Protein AF-A0A932L6I2-F1 (afdb_monomer)

Structure (mmCIF, N/CA/C/O backbone):
data_AF-A0A932L6I2-F1
#
_entry.id   AF-A0A932L6I2-F1
#
loop_
_atom_site.group_PDB
_atom_site.id
_atom_site.type_symbol
_atom_site.label_atom_id
_atom_site.label_alt_id
_atom_site.label_comp_id
_atom_site.label_asym_id
_atom_site.label_entity_id
_atom_site.label_seq_id
_atom_site.pdbx_PDB_ins_code
_atom_site.Cartn_x
_atom_site.Cartn_y
_atom_site.Cartn_z
_atom_site.occupancy
_atom_site.B_iso_or_equiv
_atom_site.auth_seq_id
_atom_site.auth_comp_id
_atom_site.auth_asym_id
_atom_site.auth_atom_id
_atom_site.pdbx_PDB_model_num
ATOM 1 N N . MET A 1 1 ? 23.728 0.932 0.388 1.00 41.22 1 MET A N 1
ATOM 2 C CA . MET A 1 1 ? 22.735 -0.045 0.902 1.00 41.22 1 MET A CA 1
ATOM 3 C C . MET A 1 1 ? 22.662 -0.057 2.444 1.00 41.22 1 MET A C 1
ATOM 5 O O . MET A 1 1 ? 22.773 -1.111 3.050 1.00 41.22 1 MET A O 1
ATOM 9 N N . ARG A 1 2 ? 22.471 1.098 3.111 1.00 33.28 2 ARG A N 1
ATOM 10 C CA . ARG A 1 2 ? 22.295 1.183 4.585 1.00 33.28 2 ARG A CA 1
ATOM 11 C C . ARG A 1 2 ? 20.842 1.441 5.029 1.00 33.28 2 ARG A C 1
ATOM 13 O O . ARG A 1 2 ? 20.544 1.265 6.200 1.00 33.28 2 ARG A O 1
ATOM 20 N N . ALA A 1 3 ? 19.945 1.817 4.112 1.00 44.22 3 ALA A N 1
ATOM 21 C CA . ALA A 1 3 ? 18.589 2.276 4.435 1.00 44.22 3 ALA A CA 1
ATOM 22 C C . ALA A 1 3 ? 17.624 1.154 4.873 1.00 44.22 3 ALA A C 1
ATOM 24 O O . ALA A 1 3 ? 16.796 1.360 5.756 1.00 44.22 3 ALA A O 1
ATOM 25 N N . THR A 1 4 ? 17.762 -0.051 4.316 1.00 48.41 4 THR A N 1
ATOM 26 C CA . THR A 1 4 ? 16.859 -1.185 4.584 1.00 48.41 4 THR A CA 1
ATOM 27 C C . THR A 1 4 ? 16.960 -1.719 6.014 1.00 48.41 4 THR A C 1
ATOM 29 O O . THR A 1 4 ? 15.957 -2.150 6.575 1.00 48.41 4 THR A O 1
ATOM 32 N N . LYS A 1 5 ? 18.137 -1.632 6.650 1.00 43.91 5 LYS A N 1
ATOM 33 C CA . LYS A 1 5 ? 18.342 -2.124 8.025 1.00 43.91 5 LYS A CA 1
ATOM 34 C C . LYS A 1 5 ? 17.736 -1.194 9.087 1.00 43.91 5 LYS A C 1
ATOM 36 O O . LYS A 1 5 ? 17.326 -1.664 10.141 1.00 43.91 5 LYS A O 1
ATOM 41 N N . THR A 1 6 ? 17.648 0.106 8.803 1.00 52.28 6 THR A N 1
ATOM 42 C CA . THR A 1 6 ? 17.057 1.102 9.713 1.00 52.28 6 THR A CA 1
ATOM 43 C C . THR A 1 6 ? 15.530 1.126 9.622 1.00 52.28 6 THR A C 1
ATOM 45 O O . THR A 1 6 ? 14.873 1.264 10.647 1.00 52.28 6 THR A O 1
ATOM 48 N N . ALA A 1 7 ? 14.955 0.921 8.429 1.00 52.50 7 ALA A N 1
ATOM 49 C CA . ALA A 1 7 ? 13.502 0.842 8.250 1.00 52.50 7 ALA A CA 1
ATOM 50 C C . ALA A 1 7 ? 12.892 -0.352 9.011 1.00 52.50 7 ALA A C 1
ATOM 52 O O . ALA A 1 7 ? 11.893 -0.192 9.710 1.00 52.50 7 ALA A O 1
ATOM 53 N N . ALA A 1 8 ? 13.549 -1.517 8.958 1.00 54.50 8 ALA A N 1
ATOM 54 C CA . ALA A 1 8 ? 13.110 -2.733 9.644 1.00 54.50 8 ALA A CA 1
ATOM 55 C C . ALA A 1 8 ? 13.033 -2.594 11.174 1.00 54.50 8 ALA A C 1
ATOM 57 O O . ALA A 1 8 ? 12.116 -3.119 11.793 1.00 54.50 8 ALA A O 1
ATOM 58 N N . ALA A 1 9 ? 13.956 -1.842 11.783 1.00 55.91 9 ALA A N 1
ATOM 59 C CA . ALA A 1 9 ? 14.021 -1.650 13.234 1.00 55.91 9 ALA A CA 1
ATOM 60 C C . ALA A 1 9 ? 12.921 -0.725 13.796 1.00 55.91 9 ALA A C 1
ATOM 62 O O . ALA A 1 9 ? 12.870 -0.496 15.000 1.00 55.91 9 ALA A O 1
ATOM 63 N N . SER A 1 10 ? 12.067 -0.171 12.932 1.00 75.88 10 SER A N 1
ATOM 64 C CA . SER A 1 10 ? 11.076 0.849 13.292 1.00 75.88 10 SER A CA 1
ATOM 65 C C . SER A 1 10 ? 9.634 0.481 12.946 1.00 75.88 10 SER A C 1
ATOM 67 O O . SER A 1 10 ? 8.742 1.277 13.219 1.00 75.88 10 SER A O 1
ATOM 69 N N . ILE A 1 11 ? 9.396 -0.692 12.348 1.00 86.75 11 ILE A N 1
ATOM 70 C CA . ILE A 1 11 ? 8.042 -1.211 12.122 1.00 86.75 11 ILE A CA 1
ATOM 71 C C . ILE A 1 11 ? 7.623 -1.978 13.373 1.00 86.75 11 ILE A C 1
ATOM 73 O O . ILE A 1 11 ? 8.274 -2.948 13.757 1.00 86.75 11 ILE A O 1
ATOM 77 N N . THR A 1 12 ? 6.551 -1.525 14.013 1.00 87.75 12 THR A N 1
ATOM 78 C CA . THR A 1 12 ? 6.041 -2.100 15.262 1.00 87.75 12 THR A CA 1
ATOM 79 C C . THR A 1 12 ? 5.063 -3.250 15.032 1.00 87.75 12 THR A C 1
ATOM 81 O O . THR A 1 12 ? 5.042 -4.174 15.842 1.00 87.75 12 THR A O 1
ATOM 84 N N . SER A 1 13 ? 4.302 -3.245 13.929 1.00 90.31 13 SER A N 1
ATOM 85 C CA . SER A 1 13 ? 3.426 -4.367 13.554 1.00 90.31 13 SER A CA 1
ATOM 86 C C . SER A 1 13 ? 4.243 -5.589 13.100 1.00 90.31 13 SER A C 1
ATOM 88 O O . SER A 1 13 ? 4.941 -5.520 12.079 1.00 90.31 13 SER A O 1
ATOM 90 N N . PRO A 1 14 ? 4.128 -6.743 13.789 1.00 90.75 14 PRO A N 1
ATOM 91 C CA . PRO A 1 14 ? 4.780 -7.980 13.366 1.00 90.75 14 PRO A CA 1
ATOM 92 C C . PRO A 1 14 ? 4.295 -8.475 12.000 1.00 90.75 14 PRO A C 1
ATOM 94 O O . PRO A 1 14 ? 5.076 -9.054 11.245 1.00 90.75 14 PRO A O 1
ATOM 97 N N . GLU A 1 15 ? 3.020 -8.258 11.672 1.00 90.94 15 GLU A N 1
ATOM 98 C CA . GLU A 1 15 ? 2.426 -8.637 10.392 1.00 90.94 15 GLU A CA 1
ATOM 99 C C . GLU A 1 15 ? 3.077 -7.872 9.238 1.00 90.94 15 GLU A C 1
ATOM 101 O O . GLU A 1 15 ? 3.478 -8.486 8.250 1.00 90.94 15 GLU A O 1
ATOM 106 N N . LEU A 1 16 ? 3.253 -6.554 9.386 1.00 93.81 16 LEU A N 1
ATOM 107 C CA . LEU A 1 16 ? 3.912 -5.724 8.375 1.00 93.81 16 LEU A CA 1
ATOM 108 C C . LEU A 1 16 ? 5.418 -5.991 8.304 1.00 93.81 16 LEU A C 1
ATOM 110 O O . LEU A 1 16 ? 5.982 -6.047 7.212 1.00 93.81 16 LEU A O 1
ATOM 114 N N . ALA A 1 17 ? 6.077 -6.210 9.446 1.00 92.81 17 ALA A N 1
ATOM 115 C CA . ALA A 1 17 ? 7.514 -6.478 9.492 1.00 92.81 17 ALA A CA 1
ATOM 116 C C . ALA A 1 17 ? 7.906 -7.737 8.696 1.00 92.81 17 ALA A C 1
ATOM 118 O O . ALA A 1 17 ? 8.960 -7.765 8.059 1.00 92.81 17 ALA A O 1
ATOM 119 N N . ARG A 1 18 ? 7.047 -8.766 8.663 1.00 91.38 18 ARG A N 1
ATOM 120 C CA . ARG A 1 18 ? 7.282 -9.994 7.876 1.00 91.38 18 ARG A CA 1
ATOM 121 C C . ARG A 1 18 ? 7.378 -9.734 6.371 1.00 91.38 18 ARG A C 1
ATOM 123 O O . ARG A 1 18 ? 8.128 -10.423 5.682 1.00 91.38 18 ARG A O 1
ATOM 130 N N . LEU A 1 19 ? 6.675 -8.722 5.867 1.00 93.94 19 LEU A N 1
ATOM 131 C CA . LEU A 1 19 ? 6.628 -8.390 4.439 1.00 93.94 19 LEU A CA 1
ATOM 132 C C . LEU A 1 19 ? 7.882 -7.647 3.951 1.00 93.94 19 LEU A C 1
ATOM 134 O O . LEU A 1 19 ? 8.055 -7.430 2.754 1.00 93.94 19 LEU A O 1
ATOM 138 N N . LEU A 1 20 ? 8.811 -7.291 4.845 1.00 91.69 20 LEU A N 1
ATOM 139 C CA . LEU A 1 20 ? 10.089 -6.682 4.453 1.00 91.69 20 LEU A CA 1
ATOM 140 C C . LEU A 1 20 ? 10.969 -7.608 3.610 1.00 91.69 20 LEU A C 1
ATOM 142 O O . LEU A 1 20 ? 11.851 -7.136 2.891 1.00 91.69 20 LEU A O 1
ATOM 146 N N . HIS A 1 21 ? 10.754 -8.915 3.729 1.00 87.12 21 HIS A N 1
ATOM 147 C CA . HIS A 1 21 ? 11.597 -9.939 3.117 1.00 87.12 21 HIS A CA 1
ATOM 148 C C . HIS A 1 21 ? 10.807 -10.909 2.237 1.00 87.12 21 HIS A C 1
ATOM 150 O O . HIS A 1 21 ? 11.383 -11.868 1.731 1.00 87.12 21 HIS A O 1
ATOM 156 N N . VAL A 1 22 ? 9.502 -10.673 2.070 1.00 88.00 22 VAL A N 1
ATOM 157 C CA . VAL A 1 22 ? 8.611 -11.540 1.302 1.00 88.00 22 VAL A CA 1
ATOM 158 C C . VAL A 1 22 ? 7.756 -10.683 0.370 1.00 88.00 22 VAL A C 1
ATOM 160 O O . VAL A 1 22 ? 7.034 -9.813 0.858 1.00 88.00 22 VAL A O 1
ATOM 163 N N . PRO A 1 23 ? 7.814 -10.915 -0.948 1.00 87.94 23 PRO A N 1
ATOM 164 C CA . PRO A 1 23 ? 8.731 -11.826 -1.648 1.00 87.94 23 PRO A CA 1
ATOM 165 C C . PRO A 1 23 ? 10.175 -11.258 -1.655 1.00 87.94 23 PRO A C 1
ATOM 167 O O . PRO A 1 23 ? 10.348 -10.088 -1.302 1.00 87.94 23 PRO A O 1
ATOM 170 N N . PRO A 1 24 ? 11.231 -12.045 -1.937 1.00 87.12 24 PRO A N 1
ATOM 171 C CA . PRO A 1 24 ? 12.625 -11.589 -1.809 1.00 87.12 24 PRO A CA 1
ATOM 172 C C . PRO A 1 24 ? 13.078 -10.576 -2.879 1.00 87.12 24 PRO A C 1
ATOM 174 O O . PRO A 1 24 ? 14.107 -9.922 -2.710 1.00 87.12 24 PRO A O 1
ATOM 177 N N . GLU A 1 25 ? 12.326 -10.429 -3.965 1.00 90.00 25 GLU A N 1
ATOM 178 C CA . GLU A 1 25 ? 12.675 -9.647 -5.149 1.00 90.00 25 GLU A CA 1
ATOM 179 C C . GLU A 1 25 ? 12.690 -8.136 -4.888 1.00 90.00 25 GLU A C 1
ATOM 181 O O . GLU A 1 25 ? 12.081 -7.602 -3.960 1.00 90.00 25 GLU A O 1
ATOM 186 N N . ASP A 1 26 ? 13.365 -7.402 -5.765 1.00 88.81 26 ASP A N 1
ATOM 187 C CA . ASP A 1 26 ? 13.269 -5.947 -5.825 1.00 88.81 26 ASP A CA 1
ATOM 188 C C . ASP A 1 26 ? 11.984 -5.526 -6.555 1.00 88.81 26 ASP A C 1
ATOM 190 O O . ASP A 1 26 ? 11.890 -5.647 -7.779 1.00 88.81 26 ASP A O 1
ATOM 194 N N . LEU A 1 27 ? 11.010 -4.992 -5.810 1.00 93.56 27 LEU A N 1
ATOM 195 C CA . LEU A 1 27 ? 9.685 -4.620 -6.339 1.00 93.56 27 LEU A CA 1
ATOM 196 C C . LEU A 1 27 ? 9.618 -3.184 -6.884 1.00 93.56 27 LEU A C 1
ATOM 198 O O . LEU A 1 27 ? 8.707 -2.827 -7.636 1.00 93.56 27 LEU A O 1
ATOM 202 N N . TRP A 1 28 ? 10.580 -2.348 -6.501 1.00 92.31 28 TRP A N 1
ATOM 203 C CA . TRP A 1 28 ? 10.653 -0.937 -6.866 1.00 92.31 28 TRP A CA 1
ATOM 204 C C . TRP A 1 28 ? 10.969 -0.738 -8.359 1.00 92.31 28 TRP A C 1
ATOM 206 O O . TRP A 1 28 ? 11.660 -1.537 -8.995 1.00 92.31 28 TRP A O 1
ATOM 216 N N . LEU A 1 29 ? 10.464 0.356 -8.935 1.00 90.56 29 LEU A N 1
ATOM 217 C CA . LEU A 1 29 ? 10.652 0.680 -10.352 1.00 90.56 29 LEU A CA 1
ATOM 218 C C . LEU A 1 29 ? 12.124 0.962 -10.708 1.00 90.56 29 LEU A C 1
ATOM 220 O O . LEU A 1 29 ? 12.714 1.860 -10.109 1.00 90.56 29 LEU A O 1
ATOM 224 N N . PRO A 1 30 ? 12.703 0.324 -11.748 1.00 87.81 30 PRO A N 1
ATOM 225 C CA . PRO A 1 30 ? 14.076 0.563 -12.195 1.00 87.81 30 PRO A CA 1
ATOM 226 C C . PRO A 1 30 ? 14.435 2.043 -12.382 1.00 87.81 30 PRO A C 1
ATOM 228 O O . PRO A 1 30 ? 15.532 2.457 -12.004 1.00 87.81 30 PRO A O 1
ATOM 231 N N . SER A 1 31 ? 13.499 2.846 -12.903 1.00 85.12 31 SER A N 1
ATOM 232 C CA . SER A 1 31 ? 13.664 4.286 -13.143 1.00 85.12 31 SER A CA 1
ATOM 233 C C . SER A 1 31 ? 13.961 5.086 -11.866 1.00 85.12 31 SER A C 1
ATOM 235 O O . SER A 1 31 ? 14.637 6.116 -11.921 1.00 85.12 31 SER A O 1
ATOM 237 N N . LEU A 1 32 ? 13.543 4.592 -10.694 1.00 85.25 32 LEU A N 1
ATOM 238 C CA . LEU A 1 32 ? 13.790 5.246 -9.407 1.00 85.25 32 LEU A CA 1
ATOM 239 C C . LEU A 1 32 ? 15.272 5.250 -9.014 1.00 85.25 32 LEU A C 1
ATOM 241 O O . LEU A 1 32 ? 15.672 6.103 -8.221 1.00 85.25 32 LEU A O 1
ATOM 245 N N . ARG A 1 33 ? 16.122 4.401 -9.620 1.00 82.69 33 ARG A N 1
ATOM 246 C CA . ARG A 1 33 ? 17.592 4.527 -9.496 1.00 82.69 33 ARG A CA 1
ATOM 247 C C . ARG A 1 33 ? 18.086 5.907 -9.924 1.00 82.69 33 ARG A C 1
ATOM 249 O O . ARG A 1 33 ? 19.021 6.429 -9.326 1.00 82.69 33 ARG A O 1
ATOM 256 N N . ASN A 1 34 ? 17.410 6.503 -10.903 1.00 83.00 34 ASN A N 1
ATOM 257 C CA . ASN A 1 34 ? 17.706 7.827 -11.439 1.00 83.00 34 ASN A CA 1
ATOM 258 C C . ASN A 1 34 ? 16.767 8.906 -10.875 1.00 83.00 34 ASN A C 1
ATOM 260 O O . ASN A 1 34 ? 16.714 10.005 -11.412 1.00 83.00 34 ASN A O 1
ATOM 264 N N . ARG A 1 35 ? 16.016 8.603 -9.804 1.00 80.94 35 ARG A N 1
ATOM 265 C CA . ARG A 1 35 ? 14.995 9.488 -9.210 1.00 80.94 35 ARG A CA 1
ATOM 266 C C . ARG A 1 35 ? 13.917 9.938 -10.204 1.00 80.94 35 ARG A C 1
ATOM 268 O O . ARG A 1 35 ? 13.394 11.041 -10.091 1.00 80.94 35 ARG A O 1
ATOM 275 N N . GLN A 1 36 ? 13.569 9.071 -11.151 1.00 83.31 36 GLN A N 1
ATOM 276 C CA . GLN A 1 36 ? 12.525 9.318 -12.143 1.00 83.31 36 GLN A CA 1
ATOM 277 C C . GLN A 1 36 ? 11.414 8.270 -12.024 1.00 83.31 36 GLN A C 1
ATOM 279 O O . GLN A 1 36 ? 11.672 7.095 -11.756 1.00 83.31 36 GLN A O 1
ATOM 284 N N . LEU A 1 37 ? 10.171 8.686 -12.248 1.00 82.31 37 LEU A N 1
ATOM 285 C CA . LEU A 1 37 ? 9.010 7.803 -12.366 1.00 82.31 37 LEU A CA 1
ATOM 286 C C . LEU A 1 37 ? 8.649 7.691 -13.845 1.00 82.31 37 LEU A C 1
ATOM 288 O O . LEU A 1 37 ? 7.962 8.557 -14.373 1.00 82.31 37 LEU A O 1
ATOM 292 N N . SER A 1 38 ? 9.151 6.662 -14.525 1.00 87.00 38 SER A N 1
ATOM 293 C CA . SER A 1 38 ? 8.994 6.532 -15.974 1.00 87.00 38 SER A CA 1
ATOM 294 C C . SER A 1 38 ? 8.861 5.081 -16.428 1.00 87.00 38 SER A C 1
ATOM 296 O O . SER A 1 38 ? 9.311 4.150 -15.757 1.00 87.00 38 SER A O 1
ATOM 298 N N . GLY A 1 39 ? 8.247 4.904 -17.599 1.00 89.25 39 GLY A N 1
ATOM 299 C CA . GLY A 1 39 ? 8.052 3.602 -18.232 1.00 89.25 39 GLY A CA 1
ATOM 300 C C . GLY A 1 39 ? 6.794 2.877 -17.756 1.00 89.25 39 GLY A C 1
ATOM 301 O O . GLY A 1 39 ? 5.912 3.462 -17.126 1.00 89.25 39 GLY A O 1
ATOM 302 N N . ARG A 1 40 ? 6.697 1.591 -18.100 1.00 93.88 40 ARG A N 1
ATOM 303 C CA . ARG A 1 40 ? 5.567 0.739 -17.715 1.00 93.88 40 ARG A CA 1
ATOM 304 C C . ARG A 1 40 ? 5.659 0.352 -16.239 1.00 93.88 40 ARG A C 1
ATOM 306 O O . ARG A 1 40 ? 6.715 -0.095 -15.787 1.00 93.88 40 ARG A O 1
ATOM 313 N N . ALA A 1 41 ? 4.556 0.487 -15.515 1.00 94.81 41 ALA A N 1
ATOM 314 C CA . ALA A 1 41 ? 4.482 0.218 -14.086 1.00 94.81 41 ALA A CA 1
ATOM 315 C C . ALA A 1 41 ? 3.121 -0.362 -13.701 1.00 94.81 41 ALA A C 1
ATOM 317 O O . ALA A 1 41 ? 2.106 -0.053 -14.322 1.00 94.81 41 ALA A O 1
ATOM 318 N N . TYR A 1 42 ? 3.083 -1.117 -12.607 1.00 96.00 42 TYR A N 1
ATOM 319 C CA . TYR A 1 42 ? 1.838 -1.310 -11.873 1.00 96.00 42 TYR A CA 1
ATOM 320 C C . TYR A 1 42 ? 1.674 -0.191 -10.852 1.00 96.00 42 TYR A C 1
ATOM 322 O O . TYR A 1 42 ? 2.584 0.075 -10.060 1.00 96.00 42 TYR A O 1
ATOM 330 N N . ARG A 1 43 ? 0.505 0.451 -10.866 1.00 95.31 43 ARG A N 1
ATOM 331 C CA . ARG A 1 43 ? 0.057 1.387 -9.838 1.00 95.31 43 ARG A CA 1
ATOM 332 C C . ARG A 1 43 ? -0.929 0.674 -8.925 1.00 95.31 43 ARG A C 1
ATOM 334 O O . ARG A 1 43 ? -1.989 0.259 -9.387 1.00 95.31 43 ARG A O 1
ATOM 341 N N . TYR A 1 44 ? -0.578 0.587 -7.650 1.00 96.50 44 TYR A N 1
ATOM 342 C CA . TYR A 1 44 ? -1.450 0.088 -6.599 1.00 96.50 44 TYR A CA 1
ATOM 343 C C . TYR A 1 44 ? -2.022 1.251 -5.802 1.00 96.50 44 TYR A C 1
ATOM 345 O O . TYR A 1 44 ? -1.269 2.133 -5.383 1.00 96.50 44 TYR A O 1
ATOM 353 N N . THR A 1 45 ? -3.330 1.243 -5.570 1.00 94.31 45 THR A N 1
ATOM 354 C CA . THR A 1 45 ? -4.019 2.219 -4.722 1.00 94.31 45 THR A CA 1
ATOM 355 C C . THR A 1 45 ? -4.701 1.480 -3.582 1.00 94.31 45 THR A C 1
ATOM 357 O O . THR A 1 45 ? -5.602 0.676 -3.799 1.00 94.31 45 THR A O 1
ATOM 360 N N . LEU A 1 46 ? -4.241 1.739 -2.361 1.00 93.62 46 LEU A N 1
ATOM 361 C CA . LEU A 1 46 ? -4.815 1.200 -1.135 1.00 93.62 46 LEU A CA 1
ATOM 362 C C . LEU A 1 46 ? -5.813 2.216 -0.603 1.00 93.62 46 LEU A C 1
ATOM 364 O O . LEU A 1 46 ? -5.451 3.384 -0.453 1.00 93.62 46 LEU A O 1
ATOM 368 N N . VAL A 1 47 ? -7.022 1.770 -0.274 1.00 89.62 47 VAL A N 1
ATOM 369 C CA . VAL A 1 47 ? -8.026 2.587 0.417 1.00 89.62 47 VAL A CA 1
ATOM 370 C C . VAL A 1 47 ? -8.221 2.017 1.814 1.00 89.62 47 VAL A C 1
ATOM 372 O O . VAL A 1 47 ? -8.604 0.858 1.974 1.00 89.62 47 VAL A O 1
ATOM 375 N N . LEU A 1 48 ? -7.904 2.829 2.823 1.00 89.44 48 LEU A N 1
ATOM 376 C CA . LEU A 1 48 ? -7.866 2.424 4.223 1.00 89.44 48 LEU A CA 1
ATOM 377 C C . LEU A 1 48 ? -8.806 3.293 5.069 1.00 89.44 48 LEU A C 1
ATOM 379 O O . LEU A 1 48 ? -8.583 4.508 5.139 1.00 89.44 48 LEU A O 1
ATOM 383 N N . PRO A 1 49 ? -9.798 2.704 5.757 1.00 87.25 49 PRO A N 1
ATOM 384 C CA . PRO A 1 49 ? -10.605 3.426 6.733 1.00 87.25 49 PRO A CA 1
ATOM 385 C C . PRO A 1 49 ? -9.781 3.76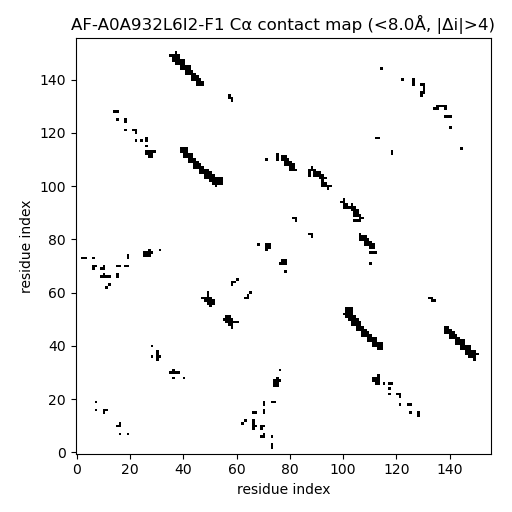1 7.977 1.00 87.25 49 PRO A C 1
ATOM 387 O O . PRO A 1 49 ? -9.293 2.889 8.683 1.00 87.25 49 PRO A O 1
ATOM 390 N N . LEU A 1 50 ? -9.614 5.041 8.277 1.00 87.00 50 LEU A N 1
ATOM 391 C CA . LEU A 1 50 ? -9.061 5.493 9.551 1.00 87.00 50 LEU A CA 1
ATOM 392 C C . LEU A 1 50 ? -10.111 5.396 10.658 1.00 87.00 50 LEU A C 1
ATOM 394 O O . LEU A 1 50 ? -9.778 4.990 11.767 1.00 87.00 50 LEU A O 1
ATOM 398 N N . LEU A 1 51 ? -11.361 5.753 10.343 1.00 84.75 51 LEU A N 1
ATOM 399 C CA . LEU A 1 51 ? -12.508 5.670 11.245 1.00 84.75 51 LEU A CA 1
ATOM 400 C C . LEU A 1 51 ? -13.635 4.855 10.606 1.00 84.75 51 LEU A C 1
ATOM 402 O O . LEU A 1 51 ? -13.859 4.985 9.401 1.00 84.75 51 LEU A O 1
ATOM 406 N N . ASP A 1 52 ? -14.350 4.066 11.408 1.00 82.50 52 ASP A N 1
ATOM 407 C CA . ASP A 1 52 ? -15.585 3.396 10.988 1.00 82.50 52 ASP A CA 1
ATOM 408 C C . ASP A 1 52 ? -16.793 4.359 10.978 1.00 82.50 52 ASP A C 1
ATOM 410 O O . ASP A 1 52 ? -16.696 5.530 11.352 1.00 82.50 52 ASP A O 1
ATOM 414 N N . GLY A 1 53 ? -17.967 3.864 10.569 1.00 76.81 53 GLY A N 1
ATOM 415 C CA . GLY A 1 53 ? -19.201 4.661 10.536 1.00 76.81 53 GLY A CA 1
ATOM 416 C C . GLY A 1 53 ? -19.675 5.172 11.907 1.00 76.81 53 GLY A C 1
ATOM 417 O O . GLY A 1 53 ? -20.485 6.098 11.957 1.00 76.81 53 GLY A O 1
ATOM 418 N N . GLN A 1 54 ? -19.161 4.615 13.009 1.00 80.94 54 GLN A N 1
ATOM 419 C CA . GLN A 1 54 ? -19.418 5.061 14.383 1.00 80.94 54 GLN A CA 1
ATOM 420 C C . GLN A 1 54 ? -18.336 6.025 14.904 1.00 80.94 54 GLN A C 1
ATOM 422 O O . GLN A 1 54 ? -18.471 6.559 16.004 1.00 80.94 54 GLN A O 1
ATOM 427 N N . GLY A 1 55 ? -17.282 6.280 14.124 1.00 79.06 55 GLY A N 1
ATOM 428 C CA . GLY A 1 55 ? -16.153 7.120 14.510 1.00 79.06 55 GLY A CA 1
ATOM 429 C C . GLY A 1 55 ? -15.083 6.401 15.338 1.00 79.06 55 GLY A C 1
ATOM 430 O O . GLY A 1 55 ? -14.209 7.074 15.888 1.00 79.06 55 GLY A O 1
ATOM 431 N N . ASN A 1 56 ? -15.119 5.068 15.445 1.00 85.19 56 ASN A N 1
ATOM 432 C CA . ASN A 1 56 ? -14.060 4.304 16.107 1.00 85.19 56 ASN A CA 1
ATOM 433 C C . ASN A 1 56 ? -12.838 4.175 15.194 1.00 85.19 56 ASN A C 1
ATOM 435 O O . ASN A 1 56 ? -12.975 4.044 13.979 1.00 85.19 56 ASN A O 1
AT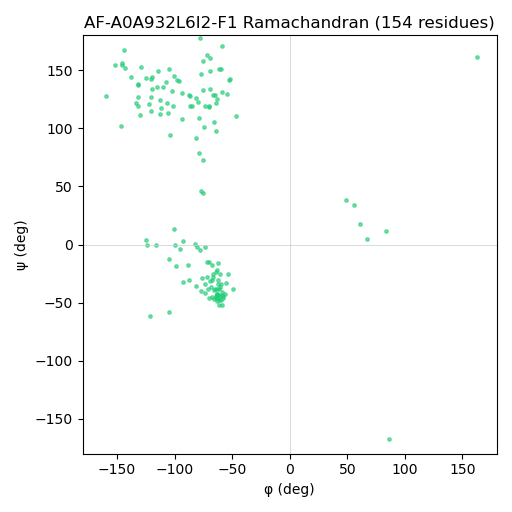OM 439 N N . GLU A 1 57 ? -11.639 4.156 15.779 1.00 87.75 57 GLU A N 1
ATOM 440 C CA . GLU A 1 57 ? -10.396 3.957 15.028 1.00 87.75 57 GLU A CA 1
ATOM 441 C C . GLU A 1 57 ? -10.321 2.540 14.436 1.00 87.75 57 GLU A C 1
ATOM 443 O O . GLU A 1 57 ? -10.464 1.547 15.152 1.00 87.75 57 GLU A O 1
ATOM 448 N N . VAL A 1 58 ? -10.055 2.463 13.129 1.00 90.88 58 VAL A N 1
ATOM 449 C CA . VAL A 1 58 ? -9.827 1.210 12.394 1.00 90.88 58 VAL A CA 1
ATOM 450 C C . VAL A 1 58 ? -8.340 1.034 12.091 1.00 90.88 58 VAL A C 1
ATOM 452 O O . VAL A 1 58 ? -7.735 0.061 12.535 1.00 90.88 58 VAL A O 1
ATOM 455 N N . PHE A 1 59 ? -7.732 1.993 11.387 1.00 90.44 59 PHE A N 1
ATOM 456 C CA . PHE A 1 59 ? -6.282 2.067 11.198 1.00 90.44 59 PHE A CA 1
ATOM 457 C C . PHE A 1 59 ? -5.715 3.288 11.912 1.00 90.44 59 PHE A C 1
ATOM 459 O O . PHE A 1 59 ? -6.105 4.428 11.642 1.00 90.44 59 PHE A O 1
ATOM 466 N N . SER A 1 60 ? -4.737 3.061 12.787 1.00 88.81 60 SER A N 1
ATOM 467 C CA . SER A 1 60 ? -4.155 4.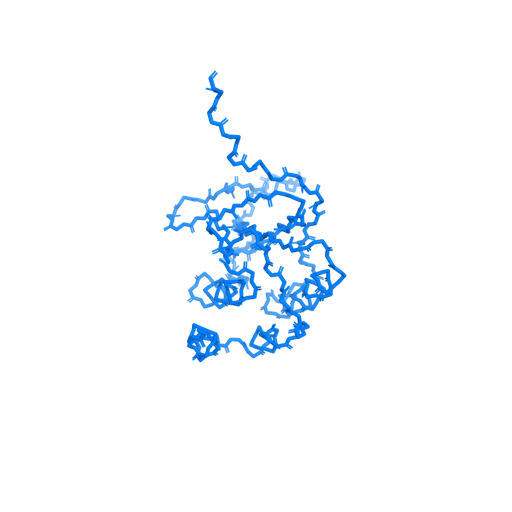137 13.571 1.00 88.81 60 SER A CA 1
ATOM 468 C C . SER A 1 60 ? -3.245 5.028 12.736 1.00 88.81 60 SER A C 1
ATOM 470 O O . SER A 1 60 ? -2.203 4.605 12.226 1.00 88.81 60 SER A O 1
ATOM 472 N N . SER A 1 61 ? -3.604 6.309 12.660 1.00 84.19 61 SER A N 1
ATOM 473 C CA . SER A 1 61 ? -2.812 7.332 11.963 1.00 84.19 61 SER A CA 1
ATOM 474 C C . SER A 1 61 ? -1.426 7.567 12.577 1.00 84.19 61 SER A C 1
ATOM 476 O O . SER A 1 61 ? -0.527 8.044 11.889 1.00 84.19 61 SER A O 1
ATOM 478 N N . THR A 1 62 ? -1.230 7.218 13.853 1.00 84.19 62 THR A N 1
ATOM 479 C CA . THR A 1 62 ? 0.028 7.447 14.583 1.00 84.19 62 THR A CA 1
ATOM 480 C C . THR A 1 62 ? 0.924 6.213 14.656 1.00 84.19 62 THR A C 1
ATOM 482 O O . THR A 1 62 ? 2.126 6.353 14.888 1.00 84.19 62 THR A O 1
ATOM 485 N N . ARG A 1 63 ? 0.373 5.015 14.421 1.00 88.69 63 ARG A N 1
ATOM 486 C CA . ARG A 1 63 ? 1.105 3.742 14.501 1.00 88.69 63 ARG A CA 1
ATOM 487 C C . ARG A 1 63 ? 1.079 2.969 13.186 1.00 88.69 63 ARG A C 1
ATOM 489 O O . ARG A 1 63 ? 2.127 2.772 12.576 1.00 88.69 63 ARG A O 1
ATOM 496 N N . ASP A 1 64 ? -0.108 2.582 12.730 1.00 91.12 64 ASP A N 1
ATOM 497 C CA . ASP A 1 64 ? -0.271 1.630 11.627 1.00 91.12 64 ASP A CA 1
ATOM 498 C C . ASP A 1 64 ? 0.072 2.274 10.274 1.00 91.12 64 ASP A C 1
ATOM 500 O O . ASP A 1 64 ? 0.785 1.685 9.462 1.00 91.12 64 ASP A O 1
ATOM 504 N N . ILE A 1 65 ? -0.358 3.521 10.053 1.00 89.88 65 ILE A N 1
ATOM 505 C CA . ILE A 1 65 ? -0.056 4.262 8.819 1.00 89.88 65 ILE A CA 1
ATOM 506 C C . ILE A 1 65 ? 1.451 4.559 8.677 1.00 89.88 65 ILE A C 1
ATOM 508 O O . ILE A 1 65 ? 2.005 4.304 7.604 1.00 89.88 65 ILE A O 1
ATOM 512 N N . PRO A 1 66 ? 2.166 5.051 9.711 1.00 89.50 66 PRO A N 1
ATOM 513 C CA . PRO A 1 66 ? 3.618 5.186 9.647 1.00 89.50 66 PRO A CA 1
ATOM 514 C C . PRO A 1 66 ? 4.343 3.865 9.382 1.00 89.50 66 PRO A C 1
ATOM 516 O O . PRO A 1 66 ? 5.245 3.840 8.547 1.00 89.50 66 PRO A O 1
ATOM 519 N N . ASP A 1 67 ? 3.948 2.774 10.040 1.00 92.88 67 ASP A N 1
ATOM 520 C CA . ASP A 1 67 ? 4.537 1.448 9.815 1.00 92.88 67 ASP A CA 1
ATOM 521 C C . ASP A 1 67 ? 4.351 0.979 8.368 1.00 92.88 67 ASP A C 1
ATOM 523 O O . ASP A 1 67 ? 5.309 0.536 7.727 1.00 92.88 67 ASP A O 1
ATOM 527 N N . LEU A 1 68 ? 3.146 1.155 7.822 1.00 93.50 68 LEU A N 1
ATOM 528 C CA . LEU A 1 68 ? 2.842 0.848 6.431 1.00 93.50 68 LEU A CA 1
ATOM 529 C C . LEU A 1 68 ? 3.685 1.692 5.469 1.00 93.50 68 LEU A C 1
ATOM 531 O O . LEU A 1 68 ? 4.312 1.148 4.564 1.00 93.50 68 LEU A O 1
ATOM 535 N N . ASN A 1 69 ? 3.776 3.006 5.685 1.00 90.88 69 ASN A N 1
ATOM 536 C CA . ASN A 1 69 ? 4.601 3.879 4.847 1.00 90.88 69 ASN A CA 1
ATOM 537 C C . ASN A 1 69 ? 6.084 3.486 4.897 1.00 90.88 69 ASN A C 1
ATOM 539 O O . ASN A 1 69 ? 6.762 3.507 3.870 1.00 90.88 69 ASN A O 1
ATOM 543 N N . ARG A 1 70 ? 6.603 3.080 6.063 1.00 90.56 70 ARG A N 1
ATOM 544 C CA . ARG A 1 70 ? 7.981 2.576 6.184 1.00 90.56 70 ARG A CA 1
ATOM 545 C C . ARG A 1 70 ? 8.181 1.280 5.403 1.00 90.56 70 ARG A C 1
ATOM 547 O O . ARG A 1 70 ? 9.179 1.174 4.690 1.00 90.56 70 ARG A O 1
ATOM 554 N N . LEU A 1 71 ? 7.243 0.335 5.491 1.00 94.00 71 LEU A N 1
ATOM 555 C CA . LEU A 1 71 ? 7.264 -0.902 4.703 1.00 94.00 71 LEU A CA 1
ATOM 556 C C . LEU A 1 71 ? 7.272 -0.598 3.199 1.00 94.00 71 LEU A C 1
ATOM 558 O O . LEU A 1 71 ? 8.142 -1.080 2.471 1.00 94.00 71 LEU A O 1
ATOM 562 N N . LEU A 1 72 ? 6.333 0.230 2.738 1.00 93.94 72 LEU A N 1
ATOM 563 C CA . LEU A 1 72 ? 6.189 0.574 1.324 1.00 93.94 72 LEU A CA 1
ATOM 564 C C . LEU A 1 72 ? 7.423 1.316 0.803 1.00 93.94 72 LEU A C 1
ATOM 566 O O . LEU A 1 72 ? 7.954 0.970 -0.248 1.00 93.94 72 LEU A O 1
ATOM 570 N N . ASN A 1 73 ? 7.969 2.256 1.574 1.00 90.56 73 ASN A N 1
ATOM 571 C CA . ASN A 1 73 ? 9.215 2.932 1.217 1.00 90.56 73 ASN A CA 1
ATOM 572 C C . ASN A 1 73 ? 10.402 1.961 1.148 1.00 90.56 73 ASN A C 1
ATOM 574 O O . ASN A 1 73 ? 11.244 2.091 0.261 1.00 90.56 73 ASN A O 1
ATOM 578 N N . ALA A 1 74 ? 10.475 0.972 2.043 1.00 90.69 74 ALA A N 1
ATOM 579 C CA . ALA A 1 74 ? 11.548 -0.018 2.029 1.00 90.69 74 ALA A CA 1
ATOM 580 C C . ALA A 1 74 ? 11.481 -0.954 0.810 1.00 90.69 74 ALA A C 1
ATOM 582 O O . ALA A 1 74 ? 12.528 -1.329 0.282 1.00 90.69 74 ALA A O 1
ATOM 583 N N . ARG A 1 75 ? 10.277 -1.329 0.358 1.00 93.50 75 ARG A N 1
ATOM 584 C CA . ARG A 1 75 ? 10.084 -2.295 -0.741 1.00 93.50 75 ARG A CA 1
ATOM 585 C C . ARG A 1 75 ? 9.965 -1.649 -2.122 1.00 93.50 75 ARG A C 1
ATOM 587 O O . ARG A 1 75 ? 10.438 -2.229 -3.097 1.00 93.50 75 ARG A O 1
ATOM 594 N N . PHE A 1 76 ? 9.403 -0.444 -2.196 1.00 92.25 76 PHE A N 1
ATOM 595 C CA . PHE A 1 76 ? 9.068 0.243 -3.451 1.00 92.25 76 PHE A CA 1
ATOM 596 C C . PHE A 1 76 ? 9.841 1.550 -3.675 1.00 92.25 76 PHE A C 1
ATOM 598 O O . PHE A 1 76 ? 9.677 2.180 -4.715 1.00 92.25 76 PHE A O 1
ATOM 605 N N . LEU A 1 77 ? 10.716 1.941 -2.738 1.00 87.75 77 LEU A N 1
ATOM 606 C CA . LEU A 1 77 ? 11.471 3.206 -2.754 1.00 87.75 77 LEU A CA 1
ATOM 607 C C . LEU A 1 77 ? 10.598 4.469 -2.736 1.00 87.75 77 LEU A C 1
ATOM 609 O O . LEU A 1 77 ? 11.079 5.561 -3.038 1.00 87.75 77 LEU A O 1
ATOM 613 N N . GLY A 1 78 ? 9.333 4.338 -2.352 1.00 81.25 78 GLY A N 1
ATOM 614 C CA . GLY A 1 78 ? 8.428 5.464 -2.217 1.00 81.25 78 GLY A CA 1
ATOM 615 C C . GLY A 1 78 ? 6.967 5.041 -2.188 1.00 81.25 78 GLY A C 1
ATOM 616 O O . GLY A 1 78 ? 6.593 3.957 -2.634 1.00 81.25 78 GLY A O 1
ATOM 617 N N . SER A 1 79 ? 6.138 5.944 -1.688 1.00 80.88 79 SER A N 1
ATOM 618 C CA . SER A 1 79 ? 4.684 5.918 -1.803 1.00 80.88 79 SER A CA 1
ATOM 619 C C . SER A 1 79 ? 4.181 7.359 -1.754 1.00 80.88 79 SER A C 1
ATOM 621 O O . SER A 1 79 ? 4.858 8.240 -1.220 1.00 80.88 79 SER A O 1
ATOM 623 N N . THR A 1 80 ? 3.014 7.624 -2.332 1.00 77.12 80 THR A N 1
ATOM 624 C CA . THR A 1 80 ? 2.327 8.908 -2.167 1.00 77.12 80 THR A CA 1
ATOM 625 C C . THR A 1 80 ? 1.136 8.699 -1.253 1.00 77.12 80 THR A C 1
ATOM 627 O O . THR A 1 80 ? 0.256 7.894 -1.563 1.00 77.12 80 THR A O 1
ATOM 630 N N . ASN A 1 81 ? 1.099 9.432 -0.145 1.00 62.84 81 ASN A N 1
ATOM 631 C CA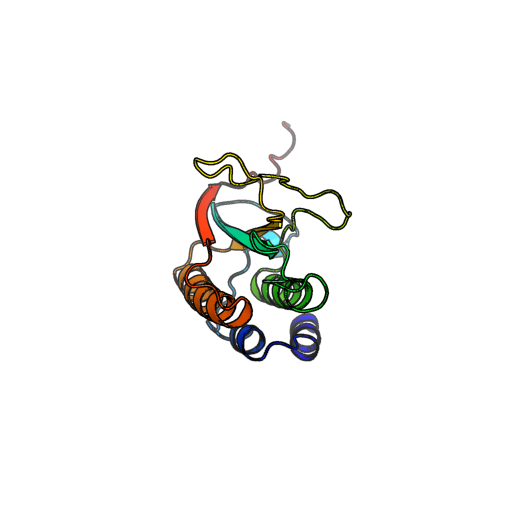 . ASN A 1 81 ? -0.055 9.481 0.737 1.00 62.84 81 ASN A CA 1
ATOM 632 C C . ASN A 1 81 ? -0.843 10.759 0.456 1.00 62.84 81 ASN A C 1
ATOM 634 O O . ASN A 1 81 ? -0.275 11.803 0.141 1.00 62.84 81 ASN A O 1
ATOM 638 N N . THR A 1 82 ? -2.157 10.676 0.569 1.00 54.97 82 THR A N 1
ATOM 639 C CA . THR A 1 82 ? -3.042 11.789 0.258 1.00 54.97 82 THR A CA 1
ATOM 640 C C . THR A 1 82 ? -3.163 12.833 1.378 1.00 54.97 82 THR A C 1
ATOM 642 O O . THR A 1 82 ? -3.786 13.865 1.144 1.00 54.97 82 THR A O 1
ATOM 645 N N . SER A 1 83 ? -2.520 12.682 2.549 1.00 47.69 83 SER A N 1
ATOM 646 C CA . SER A 1 83 ? -2.365 13.830 3.465 1.00 47.69 83 SER A CA 1
ATOM 647 C C . SER A 1 83 ? -1.240 13.727 4.512 1.00 47.69 83 SER A C 1
ATOM 649 O O . SER A 1 83 ? -1.270 12.821 5.341 1.00 47.69 83 SER A O 1
ATOM 651 N N . ASP A 1 84 ? -0.374 14.750 4.566 1.00 42.84 84 ASP A N 1
ATOM 652 C CA . ASP A 1 84 ? 0.429 15.165 5.745 1.00 42.84 84 ASP A CA 1
ATOM 653 C C . ASP A 1 84 ? -0.200 16.376 6.483 1.00 42.84 84 ASP A C 1
ATOM 655 O O . ASP A 1 84 ? 0.317 16.872 7.481 1.00 42.84 84 ASP A O 1
ATOM 659 N N . THR A 1 85 ? -1.335 16.884 5.995 1.00 44.44 85 THR A N 1
ATOM 660 C CA . THR A 1 85 ? -2.115 17.982 6.597 1.00 44.44 85 THR A CA 1
ATOM 661 C C . THR A 1 85 ? -3.480 17.460 7.058 1.00 44.44 85 THR A C 1
ATOM 663 O O . THR A 1 85 ? -4.029 16.566 6.420 1.00 44.44 85 THR A O 1
ATOM 666 N N . PRO A 1 86 ? -4.102 18.014 8.118 1.00 38.25 86 PRO A N 1
ATOM 667 C CA . PRO A 1 86 ? -5.419 17.598 8.609 1.00 38.25 86 PRO A CA 1
ATOM 668 C C . PRO A 1 86 ? -6.555 18.116 7.707 1.00 38.25 86 PRO A C 1
ATOM 670 O O . PRO A 1 86 ? -7.558 18.641 8.179 1.00 38.25 86 PRO A O 1
ATOM 673 N N . LYS A 1 87 ? -6.393 18.002 6.388 1.00 38.78 87 LYS A N 1
ATOM 674 C CA . LYS A 1 87 ? -7.465 18.176 5.416 1.00 38.78 87 LYS A CA 1
ATOM 675 C C . LYS A 1 87 ? -7.703 16.806 4.787 1.00 38.78 87 LYS A C 1
ATOM 677 O O . LYS A 1 87 ? -6.793 16.275 4.156 1.00 38.78 87 LYS A O 1
ATOM 682 N N . PRO A 1 88 ? -8.862 16.183 5.041 1.00 41.97 88 PRO A N 1
ATOM 683 C CA . PRO A 1 88 ? -9.134 14.826 4.599 1.00 41.97 88 PRO A CA 1
ATOM 684 C C . PRO A 1 88 ? -9.127 14.807 3.069 1.00 41.97 88 PRO A C 1
ATOM 686 O O . PRO A 1 88 ? -9.845 15.599 2.458 1.00 41.97 88 PRO A O 1
ATOM 689 N N . PRO A 1 89 ? -8.322 13.944 2.438 1.00 44.25 89 PRO A N 1
ATOM 690 C CA . PRO A 1 89 ? -8.213 13.960 0.989 1.00 44.25 89 PRO A CA 1
ATOM 691 C C . PRO A 1 89 ? -9.469 13.457 0.282 1.00 44.25 89 PRO A C 1
ATOM 693 O O . PRO A 1 89 ? -9.642 13.756 -0.890 1.00 44.25 89 PRO A O 1
ATOM 696 N N . LEU A 1 90 ? -10.378 12.796 0.999 1.00 45.16 90 LEU A N 1
ATOM 697 C CA . LEU A 1 90 ? -11.764 12.563 0.611 1.00 45.16 90 LEU A CA 1
ATOM 698 C C . LEU A 1 90 ? -12.608 12.573 1.900 1.00 45.16 90 LEU A C 1
ATOM 700 O O . LEU A 1 90 ? -12.619 11.589 2.635 1.00 45.16 90 LEU A O 1
ATOM 704 N N . LEU A 1 91 ? -13.320 13.667 2.199 1.00 44.97 91 LEU A N 1
ATOM 705 C CA . LEU A 1 91 ? -14.563 13.568 2.984 1.00 44.97 91 LEU A CA 1
ATOM 706 C C . LEU A 1 91 ? -15.631 13.019 2.038 1.00 44.97 91 LEU A C 1
ATOM 708 O O . LEU A 1 91 ? -16.462 13.755 1.516 1.00 44.97 91 LEU A O 1
ATOM 712 N N . GLY A 1 92 ? -15.522 11.732 1.729 1.00 47.72 92 GLY A N 1
ATOM 713 C CA . GLY A 1 92 ? -16.608 10.982 1.127 1.00 47.72 92 GLY A CA 1
ATOM 714 C C . GLY A 1 92 ? -17.363 10.325 2.264 1.00 47.72 92 GLY A C 1
ATOM 715 O O . GLY A 1 92 ? -16.830 9.416 2.889 1.00 47.72 92 GLY A O 1
ATOM 716 N N . TYR A 1 93 ? -18.563 10.806 2.558 1.00 50.91 93 TYR A N 1
ATOM 717 C CA . TYR A 1 93 ? -19.474 10.084 3.431 1.00 50.91 93 TYR A CA 1
ATOM 718 C C . TYR A 1 93 ? -20.162 9.022 2.585 1.00 50.91 93 TYR A C 1
ATOM 720 O O . TYR A 1 93 ? -20.749 9.358 1.552 1.00 50.91 93 TYR A O 1
ATOM 728 N N . TRP A 1 94 ? -20.108 7.758 3.004 1.00 53.03 94 TRP A N 1
ATOM 729 C CA . TRP A 1 94 ? -21.045 6.784 2.468 1.00 53.03 94 TRP A CA 1
ATOM 730 C C . TRP A 1 94 ? -22.450 7.186 2.922 1.00 53.03 94 TRP A C 1
ATOM 732 O O . TRP A 1 94 ? -22.811 7.063 4.094 1.00 53.03 94 TRP A O 1
ATOM 742 N N . LEU A 1 95 ? -23.238 7.726 1.996 1.00 57.09 95 LEU A N 1
ATOM 743 C CA . LEU A 1 95 ? -24.652 7.981 2.218 1.00 57.09 95 LEU A CA 1
ATOM 744 C C . LEU A 1 95 ? -25.378 6.656 1.982 1.00 57.09 95 LEU A C 1
ATOM 746 O O . LEU A 1 95 ? -25.717 6.319 0.850 1.00 57.09 95 LEU A O 1
ATOM 750 N N . GLY A 1 96 ? -25.568 5.881 3.052 1.00 60.81 96 GLY A N 1
ATOM 751 C CA . GLY A 1 96 ? -26.520 4.770 3.028 1.00 60.81 96 GLY A CA 1
ATOM 752 C C . GLY A 1 96 ? -27.939 5.267 2.713 1.00 60.81 96 GLY A C 1
ATOM 753 O O . GLY A 1 96 ? -28.194 6.473 2.719 1.00 60.81 96 GLY A O 1
ATOM 754 N N . GLU A 1 97 ? -28.876 4.347 2.472 1.00 56.00 97 GLU A N 1
ATOM 755 C CA . GLU A 1 97 ? -30.261 4.674 2.077 1.00 56.00 97 GLU A CA 1
ATOM 756 C C . GLU A 1 97 ? -30.973 5.650 3.038 1.00 56.00 97 GLU A C 1
ATOM 758 O O . GLU A 1 97 ? -31.842 6.406 2.609 1.00 56.00 97 GLU A O 1
ATOM 763 N N . GLU A 1 98 ? -30.568 5.701 4.313 1.00 57.38 98 GLU A N 1
ATOM 764 C CA . GLU A 1 98 ? -31.161 6.573 5.339 1.00 57.38 98 GLU A CA 1
ATOM 765 C C . GLU A 1 98 ? -30.463 7.938 5.513 1.00 57.38 98 GLU A C 1
ATOM 767 O O . GLU A 1 98 ? -30.840 8.728 6.377 1.00 57.38 98 GLU A O 1
ATOM 772 N N . GLY A 1 99 ? -29.445 8.257 4.705 1.00 51.91 99 GLY A N 1
ATOM 773 C CA . GLY A 1 99 ? -28.831 9.591 4.674 1.00 51.91 99 GLY A CA 1
ATOM 774 C C . GLY A 1 99 ? -28.070 10.015 5.940 1.00 51.91 99 GLY A C 1
ATOM 775 O O . GLY A 1 99 ? -27.582 11.144 6.004 1.00 51.91 99 GLY A O 1
ATOM 776 N N . SER A 1 100 ? -27.918 9.143 6.942 1.00 51.38 100 SER A N 1
ATOM 777 C CA . SER A 1 100 ? -27.050 9.408 8.089 1.00 51.38 100 SER A CA 1
ATOM 778 C C . SER A 1 100 ? -25.590 9.251 7.665 1.00 51.38 100 SER A C 1
ATOM 780 O O . SER A 1 100 ? -25.082 8.136 7.539 1.00 51.38 100 SER A O 1
ATOM 782 N N . ALA A 1 101 ? -24.916 10.374 7.429 1.00 54.94 101 ALA A N 1
ATOM 783 C CA . ALA A 1 101 ? -23.479 10.413 7.204 1.00 54.94 101 ALA A CA 1
ATOM 784 C C . ALA A 1 101 ? -22.751 9.946 8.479 1.00 54.94 101 ALA A C 1
ATOM 786 O O . ALA A 1 101 ? -22.586 10.715 9.426 1.00 54.94 101 ALA A O 1
ATOM 787 N N . GLY A 1 102 ? -22.352 8.673 8.524 1.00 57.47 102 GLY A N 1
ATOM 788 C CA . GLY A 1 102 ? -21.426 8.180 9.544 1.00 57.47 102 GLY A CA 1
ATOM 789 C C . GLY A 1 102 ? -20.103 8.941 9.458 1.00 57.47 102 GLY A C 1
ATOM 790 O O . GLY A 1 102 ? -19.728 9.400 8.382 1.00 57.47 102 GLY A O 1
ATOM 791 N N . MET A 1 103 ? -19.383 9.094 10.571 1.00 63.91 103 MET A N 1
ATOM 792 C CA . MET A 1 103 ? -18.105 9.828 10.620 1.00 63.91 103 MET A CA 1
ATOM 793 C C . MET A 1 103 ? -16.945 8.994 10.044 1.00 63.91 103 MET A C 1
ATOM 795 O O . MET A 1 103 ? -15.871 8.893 10.633 1.00 63.91 103 MET A O 1
ATOM 799 N N . GLU A 1 104 ? -17.179 8.368 8.893 1.00 64.38 104 GLU A N 1
ATOM 800 C CA . GLU A 1 104 ? -16.201 7.561 8.184 1.00 64.38 104 GLU A CA 1
ATOM 801 C C . GLU A 1 104 ? -15.110 8.471 7.614 1.00 64.38 104 GLU A C 1
ATOM 803 O O . GLU A 1 104 ? -15.375 9.522 7.018 1.00 64.38 104 GLU A O 1
ATOM 808 N N . ARG A 1 105 ? -13.852 8.071 7.800 1.00 76.69 105 ARG A N 1
ATOM 809 C CA . ARG A 1 105 ? -12.706 8.792 7.247 1.00 76.69 105 ARG A CA 1
ATOM 810 C C . ARG A 1 105 ? -11.784 7.813 6.561 1.00 76.69 105 ARG A C 1
ATOM 812 O O . ARG A 1 105 ? -11.195 6.975 7.228 1.00 76.69 105 ARG A O 1
ATOM 819 N N . ASN A 1 106 ? -11.580 7.998 5.264 1.00 80.81 106 ASN A N 1
ATOM 820 C CA . ASN A 1 106 ? -10.697 7.162 4.463 1.00 80.81 106 ASN A CA 1
ATOM 821 C C . ASN A 1 106 ? -9.379 7.876 4.131 1.00 80.81 106 ASN A C 1
ATOM 823 O O . ASN A 1 106 ? -9.307 9.103 4.017 1.00 80.81 106 ASN A O 1
ATOM 827 N N . MET A 1 107 ? -8.325 7.084 3.966 1.00 83.50 107 MET A N 1
ATOM 828 C CA . MET A 1 107 ? -7.025 7.486 3.442 1.00 83.50 107 MET A CA 1
ATOM 829 C C . MET A 1 107 ? -6.725 6.668 2.190 1.00 83.50 107 MET A C 1
ATOM 831 O O . MET A 1 107 ? -7.018 5.475 2.150 1.00 83.50 107 MET A O 1
ATOM 835 N N . SER A 1 108 ? -6.099 7.297 1.192 1.00 86.94 108 SER A N 1
ATOM 836 C CA . SER A 1 108 ? -5.548 6.566 0.052 1.00 86.94 108 SER A CA 1
ATOM 837 C C . SER A 1 108 ? -4.030 6.678 -0.017 1.00 86.94 108 SER A C 1
ATOM 839 O O . SER A 1 108 ? -3.465 7.767 0.147 1.00 86.94 108 SER A O 1
ATOM 841 N N . ILE A 1 109 ? -3.385 5.539 -0.265 1.00 90.12 109 ILE A N 1
ATOM 842 C CA . ILE A 1 109 ? -1.940 5.423 -0.465 1.00 90.12 109 ILE A CA 1
ATOM 843 C C . ILE A 1 109 ? -1.713 4.836 -1.852 1.00 90.12 109 ILE A C 1
ATOM 845 O O . ILE A 1 109 ? -2.270 3.794 -2.187 1.00 90.12 109 ILE A O 1
ATOM 849 N N . THR A 1 110 ? -0.896 5.505 -2.661 1.00 92.00 110 THR A N 1
ATOM 850 C CA . THR A 1 110 ? -0.527 5.025 -3.996 1.00 92.00 110 THR A CA 1
ATOM 851 C C . THR A 1 110 ? 0.933 4.594 -4.031 1.00 92.00 110 THR A C 1
ATOM 853 O O . THR A 1 110 ? 1.815 5.285 -3.516 1.00 92.00 110 THR A O 1
ATOM 856 N N . VAL A 1 111 ? 1.183 3.443 -4.652 1.00 93.88 111 VAL A N 1
ATOM 857 C CA . VAL A 1 111 ? 2.499 2.813 -4.773 1.00 93.88 111 VAL A CA 1
ATOM 858 C C . VAL A 1 111 ? 2.721 2.402 -6.220 1.00 93.88 111 VAL A C 1
ATOM 860 O O . VAL A 1 111 ? 1.827 1.849 -6.860 1.00 93.88 111 VAL A O 1
ATOM 863 N N . TYR A 1 112 ? 3.921 2.652 -6.734 1.00 94.38 112 TYR A N 1
ATOM 864 C CA . TYR A 1 112 ? 4.325 2.200 -8.059 1.00 94.38 112 TYR A CA 1
ATOM 865 C C . TYR A 1 112 ? 5.331 1.064 -7.946 1.00 94.38 112 TYR A C 1
ATOM 867 O O . TYR A 1 112 ? 6.239 1.099 -7.116 1.00 94.38 112 TYR A O 1
ATOM 875 N N . SER A 1 113 ? 5.186 0.066 -8.806 1.00 95.00 113 SER A N 1
ATOM 876 C CA . SER A 1 113 ? 6.034 -1.120 -8.801 1.00 95.00 113 SER A CA 1
ATOM 877 C C . SER A 1 113 ? 6.309 -1.622 -10.208 1.00 95.00 113 SER A C 1
ATOM 879 O O . SER A 1 113 ? 5.672 -1.208 -11.183 1.00 95.00 113 SER A O 1
ATOM 881 N N . ARG A 1 114 ? 7.272 -2.535 -10.303 1.00 93.88 1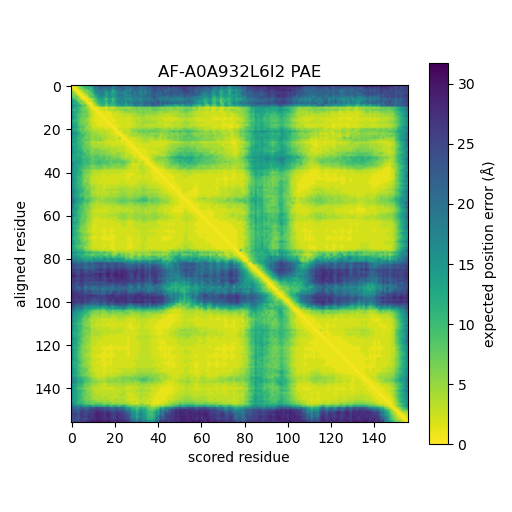14 ARG A N 1
ATOM 882 C CA . ARG A 1 114 ? 7.537 -3.280 -11.532 1.00 93.88 114 ARG A CA 1
ATOM 883 C C . ARG A 1 114 ? 6.326 -4.113 -11.940 1.00 93.88 114 ARG A C 1
ATOM 885 O O . ARG A 1 114 ? 5.569 -4.590 -11.106 1.00 93.88 114 ARG A O 1
ATOM 892 N N . VAL A 1 115 ? 6.214 -4.330 -13.245 1.00 94.25 115 VAL A N 1
ATOM 893 C CA . VAL A 1 115 ? 5.261 -5.269 -13.846 1.00 94.25 115 VAL A CA 1
ATOM 894 C C . VAL A 1 115 ? 5.820 -6.685 -13.687 1.00 94.25 115 VAL A C 1
ATOM 896 O O . VAL A 1 115 ? 6.466 -7.196 -14.600 1.00 94.25 115 VAL A O 1
ATOM 899 N N . ILE A 1 116 ? 5.671 -7.251 -12.491 1.00 94.81 116 ILE A N 1
ATOM 900 C CA . ILE A 1 116 ? 6.110 -8.605 -12.127 1.00 94.81 116 ILE A CA 1
ATOM 901 C C . ILE A 1 116 ? 5.088 -9.244 -11.181 1.00 94.81 116 ILE A C 1
ATOM 903 O O . ILE A 1 116 ? 4.436 -8.527 -10.418 1.00 94.81 116 ILE A O 1
ATOM 907 N N . ASP A 1 117 ? 4.986 -10.569 -11.203 1.00 96.06 117 ASP A N 1
ATOM 908 C CA . ASP A 1 117 ? 4.000 -11.324 -10.418 1.00 96.06 117 ASP A CA 1
ATOM 909 C C . ASP A 1 117 ? 4.272 -11.222 -8.907 1.00 96.06 117 ASP A C 1
ATOM 911 O O . ASP A 1 117 ? 3.360 -11.241 -8.083 1.00 96.06 117 ASP A O 1
ATOM 915 N N . GLU A 1 118 ? 5.530 -11.021 -8.512 1.00 96.56 118 GLU A N 1
ATOM 916 C CA . GLU A 1 118 ? 5.917 -10.842 -7.114 1.00 96.56 118 GLU A CA 1
ATOM 917 C C . GLU A 1 118 ? 5.364 -9.540 -6.518 1.00 96.56 118 GLU A C 1
ATOM 919 O O . GLU A 1 118 ? 5.143 -9.450 -5.308 1.00 96.56 118 GLU A O 1
ATOM 924 N N . ALA A 1 119 ? 5.091 -8.526 -7.346 1.00 95.19 119 ALA A N 1
ATOM 925 C CA . ALA A 1 119 ? 4.407 -7.329 -6.876 1.00 95.19 119 ALA A CA 1
ATOM 926 C C . ALA A 1 119 ? 2.960 -7.660 -6.482 1.00 95.19 119 ALA A C 1
ATOM 928 O O . ALA A 1 119 ? 2.532 -7.273 -5.396 1.00 95.19 119 ALA A O 1
ATOM 929 N N . ASP A 1 120 ? 2.243 -8.420 -7.312 1.00 96.19 120 ASP A N 1
ATOM 930 C CA . ASP A 1 120 ? 0.881 -8.875 -7.011 1.00 96.19 120 ASP A CA 1
ATOM 931 C C . ASP A 1 120 ? 0.866 -9.725 -5.732 1.00 96.19 120 ASP A C 1
ATOM 933 O O . ASP A 1 120 ? 0.117 -9.435 -4.797 1.00 96.19 120 ASP A O 1
ATOM 937 N N . LEU A 1 121 ? 1.787 -10.689 -5.627 1.00 96.25 121 LEU A N 1
ATOM 938 C CA . LEU A 1 121 ? 1.924 -11.552 -4.454 1.00 96.25 121 LEU A CA 1
ATOM 939 C C . LEU A 1 121 ? 2.203 -10.760 -3.164 1.00 96.25 121 LEU A C 1
ATOM 941 O O . LEU A 1 121 ? 1.637 -11.051 -2.108 1.00 96.25 121 LEU A O 1
ATOM 945 N N . PHE A 1 122 ? 3.051 -9.727 -3.231 1.00 97.25 122 PHE A N 1
ATOM 946 C CA . PHE A 1 122 ? 3.271 -8.829 -2.098 1.00 97.25 122 PHE A CA 1
ATOM 947 C C . PHE A 1 122 ? 1.965 -8.164 -1.648 1.00 97.25 122 PHE A C 1
ATOM 949 O O . PHE A 1 122 ? 1.683 -8.115 -0.449 1.00 97.25 122 PHE A O 1
ATOM 956 N N . PHE A 1 123 ? 1.164 -7.652 -2.588 1.00 97.00 123 PHE A N 1
ATOM 957 C CA . PHE A 1 123 ? -0.086 -6.965 -2.265 1.00 97.00 123 PHE A CA 1
ATOM 958 C C . PHE A 1 123 ? -1.187 -7.914 -1.780 1.00 97.00 123 PHE A C 1
ATOM 960 O O . PHE A 1 123 ? -1.993 -7.506 -0.943 1.00 97.00 123 PHE A O 1
ATOM 967 N N . GLU A 1 124 ? -1.187 -9.182 -2.192 1.00 95.88 124 GLU A N 1
ATOM 968 C CA . GLU A 1 124 ? -2.043 -10.218 -1.601 1.00 95.88 124 GLU A CA 1
ATOM 969 C C . GLU A 1 124 ? -1.709 -10.453 -0.122 1.00 95.88 124 GLU A C 1
ATOM 971 O O . GLU A 1 124 ? -2.597 -10.419 0.740 1.00 95.88 124 GLU A O 1
ATOM 976 N N . TYR A 1 125 ? -0.423 -10.613 0.203 1.00 96.44 125 TYR A N 1
ATOM 977 C CA . TYR A 1 125 ? 0.012 -10.757 1.593 1.00 96.44 125 TYR A CA 1
ATOM 978 C C . TYR A 1 125 ? -0.235 -9.492 2.413 1.00 96.44 125 TYR A C 1
ATOM 980 O O . TYR A 1 125 ? -0.668 -9.573 3.567 1.00 96.44 125 TYR A O 1
ATOM 988 N N . LEU A 1 126 ? -0.021 -8.319 1.816 1.00 97.19 126 LEU A N 1
ATOM 989 C CA . LEU A 1 126 ? -0.326 -7.048 2.455 1.00 97.19 126 LEU A CA 1
ATOM 990 C C . LEU A 1 126 ? -1.825 -6.919 2.745 1.00 97.19 126 LEU A C 1
ATOM 992 O O . LEU A 1 126 ? -2.191 -6.536 3.854 1.00 97.19 126 LEU A O 1
ATOM 996 N N . LYS A 1 127 ? -2.699 -7.294 1.804 1.00 96.50 127 LYS A N 1
ATOM 997 C CA . LYS A 1 127 ? -4.155 -7.300 2.008 1.00 96.50 127 LYS A CA 1
ATOM 998 C C . LYS A 1 127 ? -4.543 -8.183 3.194 1.00 96.50 127 LYS A C 1
ATOM 1000 O O . LYS A 1 127 ? -5.341 -7.760 4.029 1.00 96.50 127 LYS A O 1
ATOM 1005 N N . ALA A 1 128 ? -3.956 -9.374 3.312 1.00 95.50 128 ALA A N 1
ATOM 1006 C CA . ALA A 1 128 ? -4.194 -10.265 4.447 1.00 95.50 128 ALA A CA 1
ATOM 1007 C C . ALA A 1 128 ? -3.724 -9.658 5.784 1.00 95.50 128 ALA A C 1
ATOM 1009 O O . ALA A 1 128 ? -4.458 -9.709 6.772 1.00 95.50 128 ALA A O 1
ATOM 1010 N N . ALA A 1 129 ? -2.541 -9.035 5.816 1.00 95.94 129 ALA A N 1
ATOM 1011 C CA . ALA A 1 129 ? 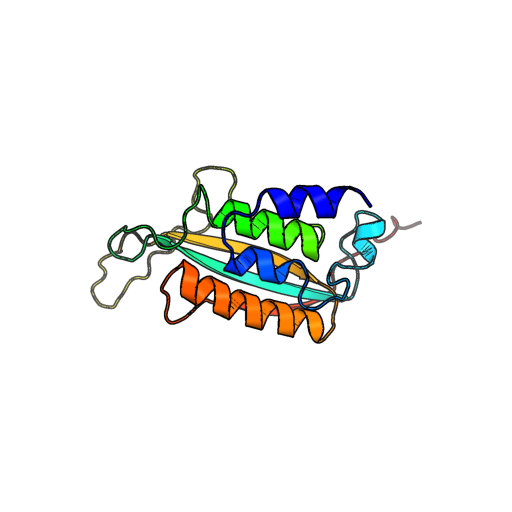-2.032 -8.351 7.005 1.00 95.94 129 ALA A CA 1
ATOM 1012 C C . ALA A 1 129 ? -2.940 -7.184 7.427 1.00 95.94 129 ALA A C 1
ATOM 1014 O O . ALA A 1 129 ? -3.315 -7.077 8.593 1.00 95.94 129 ALA A O 1
ATOM 1015 N N . LEU A 1 130 ? -3.353 -6.346 6.473 1.00 95.69 130 LEU A N 1
ATOM 1016 C CA . LEU A 1 130 ? -4.209 -5.187 6.729 1.00 95.69 130 LEU A CA 1
ATOM 1017 C C . LEU A 1 130 ? -5.597 -5.591 7.232 1.00 95.69 130 LEU A C 1
ATOM 1019 O O . LEU A 1 130 ? -6.107 -4.959 8.155 1.00 95.69 130 LEU A O 1
ATOM 1023 N N . LYS A 1 131 ? -6.182 -6.672 6.701 1.00 95.19 131 LYS A N 1
ATOM 1024 C CA . LYS A 1 131 ? -7.441 -7.230 7.221 1.00 95.19 131 LYS A CA 1
ATOM 1025 C C . LYS A 1 131 ? -7.342 -7.579 8.705 1.00 95.19 131 LYS A C 1
ATOM 1027 O O . LYS A 1 131 ? -8.256 -7.269 9.463 1.00 95.19 131 LYS A O 1
ATOM 1032 N N . ASN A 1 132 ? -6.227 -8.173 9.128 1.00 94.38 132 ASN A N 1
ATOM 1033 C CA . ASN A 1 132 ? -6.008 -8.521 10.531 1.00 94.38 132 ASN A CA 1
ATOM 1034 C C . ASN A 1 132 ? -5.794 -7.277 11.404 1.00 94.38 132 ASN A C 1
ATOM 1036 O O . ASN A 1 132 ? -6.424 -7.161 12.453 1.00 94.38 132 ASN A O 1
ATOM 1040 N N . ILE A 1 133 ? -4.956 -6.335 10.955 1.00 93.19 133 ILE A N 1
ATOM 1041 C CA . ILE A 1 133 ? -4.637 -5.101 11.693 1.00 93.19 133 ILE A CA 1
ATOM 1042 C C . ILE A 1 133 ? -5.898 -4.258 11.913 1.00 93.19 133 ILE A C 1
ATOM 1044 O O . ILE A 1 133 ? -6.214 -3.913 13.048 1.00 93.19 133 ILE A O 1
ATOM 1048 N N . GLY A 1 134 ? -6.648 -3.980 10.844 1.00 91.50 134 GLY A N 1
ATOM 1049 C CA . GLY A 1 134 ? -7.870 -3.175 10.908 1.00 91.50 134 GLY A CA 1
ATOM 1050 C C . GLY A 1 134 ? -9.112 -3.956 11.346 1.00 91.50 134 GLY A C 1
ATOM 1051 O O . GLY A 1 134 ? -10.203 -3.392 11.377 1.00 91.50 134 GLY A O 1
ATOM 1052 N N . LYS A 1 135 ? -8.987 -5.262 11.630 1.00 91.88 135 LYS A N 1
ATOM 1053 C CA . LYS A 1 135 ? -10.116 -6.176 11.901 1.00 91.88 135 LYS A CA 1
ATOM 1054 C C . LYS A 1 135 ? -11.228 -6.073 10.845 1.00 91.88 135 LYS A C 1
ATOM 1056 O O . LYS A 1 135 ? -12.413 -6.124 11.164 1.00 91.88 135 LYS A O 1
ATOM 1061 N N . GLN A 1 136 ? -10.834 -5.911 9.585 1.00 88.38 136 GLN A N 1
ATOM 1062 C CA . GLN A 1 136 ? -11.743 -5.722 8.460 1.00 88.38 136 GLN A CA 1
ATOM 1063 C C . GLN A 1 136 ? -11.982 -7.040 7.722 1.00 88.38 136 GLN A C 1
ATOM 1065 O O . GLN A 1 136 ? -11.058 -7.825 7.486 1.00 88.38 136 GLN A O 1
ATOM 1070 N N . GLN A 1 137 ? -13.222 -7.267 7.282 1.00 87.88 137 GLN A N 1
ATOM 1071 C CA . GLN A 1 137 ? -13.522 -8.377 6.371 1.00 87.88 137 GLN A CA 1
ATOM 1072 C C . GLN A 1 137 ? -12.920 -8.141 4.983 1.00 87.88 137 GLN A C 1
ATO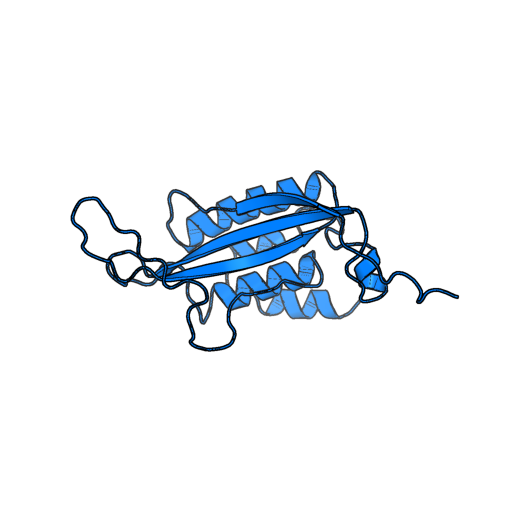M 1074 O O . GLN A 1 137 ? -12.494 -9.093 4.320 1.00 87.88 137 GLN A O 1
ATOM 1079 N N . GLU A 1 138 ? -12.820 -6.880 4.571 1.00 86.88 138 GLU A N 1
ATOM 1080 C CA . GLU A 1 138 ? -12.311 -6.483 3.270 1.00 86.88 138 GLU A CA 1
ATOM 1081 C C . GLU A 1 138 ? -11.390 -5.264 3.372 1.00 86.88 138 GLU A C 1
ATOM 1083 O O . GLU A 1 138 ? -11.580 -4.378 4.195 1.00 86.88 138 GLU A O 1
ATOM 1088 N N . VAL A 1 139 ? -10.360 -5.253 2.528 1.00 90.75 139 VAL A N 1
ATOM 1089 C CA . VAL A 1 139 ? -9.462 -4.116 2.320 1.00 90.75 139 VAL A CA 1
ATOM 1090 C C . VAL A 1 139 ? -9.338 -3.925 0.816 1.00 90.75 139 VAL A C 1
ATOM 1092 O O . VAL A 1 139 ? -9.034 -4.882 0.088 1.00 90.75 139 VAL A O 1
ATOM 1095 N N . LEU A 1 140 ? -9.590 -2.706 0.348 1.00 91.44 140 LEU A N 1
ATOM 1096 C CA . LEU A 1 140 ? -9.528 -2.372 -1.067 1.00 91.44 140 LEU A CA 1
ATOM 1097 C C . LEU A 1 140 ? -8.085 -2.043 -1.458 1.00 91.44 140 LEU A C 1
ATOM 1099 O O . LEU A 1 140 ? -7.474 -1.106 -0.940 1.00 91.44 140 LEU A O 1
ATOM 1103 N N . ILE A 1 141 ? -7.555 -2.838 -2.383 1.00 95.19 141 ILE A N 1
ATOM 1104 C CA . ILE A 1 141 ? -6.288 -2.588 -3.064 1.00 95.19 141 ILE A CA 1
ATOM 1105 C C . ILE A 1 141 ? -6.569 -2.746 -4.551 1.00 95.19 141 ILE A C 1
ATOM 1107 O O . ILE A 1 141 ? -6.860 -3.846 -5.018 1.00 95.19 141 ILE A O 1
ATOM 1111 N N . GLU A 1 142 ? -6.516 -1.641 -5.278 1.00 94.88 142 GLU A N 1
ATOM 1112 C CA . GLU A 1 142 ? -6.712 -1.619 -6.723 1.00 94.88 142 GLU A CA 1
ATOM 1113 C C . GLU A 1 142 ? -5.365 -1.660 -7.426 1.00 94.88 142 GLU A C 1
ATOM 1115 O O . GLU A 1 142 ? -4.429 -0.985 -7.002 1.00 94.88 142 GLU A O 1
ATOM 1120 N N . ARG A 1 143 ? -5.278 -2.410 -8.526 1.00 96.25 143 ARG A N 1
ATOM 1121 C CA . ARG A 1 143 ? -4.101 -2.447 -9.395 1.00 96.25 143 ARG A CA 1
ATOM 1122 C C . ARG A 1 143 ? -4.476 -1.990 -10.792 1.00 96.25 143 ARG A C 1
ATOM 1124 O O . ARG A 1 143 ? -5.435 -2.487 -11.376 1.00 96.25 143 ARG A O 1
ATOM 1131 N N . VAL A 1 144 ? -3.657 -1.109 -11.355 1.00 96.12 144 VAL A N 1
ATOM 1132 C CA . VAL A 1 144 ? -3.766 -0.678 -12.751 1.00 96.12 144 VAL A CA 1
ATOM 1133 C C . VAL A 1 144 ? -2.395 -0.747 -13.423 1.00 96.12 144 VAL A C 1
ATOM 1135 O O . VAL A 1 144 ? -1.390 -0.350 -12.834 1.00 96.12 144 VAL A O 1
ATOM 1138 N N . ASP A 1 145 ? -2.354 -1.232 -14.665 1.00 95.38 145 ASP A N 1
ATOM 1139 C CA . ASP A 1 145 ? -1.181 -1.121 -15.540 1.00 95.38 145 ASP A CA 1
ATOM 1140 C C . ASP A 1 145 ? -1.144 0.277 -16.162 1.00 95.38 145 ASP A C 1
ATOM 1142 O O . ASP A 1 145 ? -2.112 0.719 -16.786 1.00 95.38 145 ASP A O 1
ATOM 1146 N N . VAL A 1 146 ? -0.051 1.000 -15.940 1.00 93.12 146 VAL A N 1
ATOM 1147 C CA . VAL A 1 146 ? 0.095 2.396 -16.347 1.00 93.12 146 VAL A CA 1
ATOM 1148 C C . VAL A 1 146 ? 1.391 2.617 -17.113 1.00 93.12 146 VAL A C 1
ATOM 1150 O O . VAL A 1 146 ? 2.408 1.957 -16.890 1.00 93.12 146 VAL A O 1
ATOM 1153 N N . TRP A 1 147 ? 1.369 3.624 -17.983 1.00 92.00 147 TRP A N 1
ATOM 1154 C CA . TRP A 1 147 ? 2.569 4.169 -18.600 1.00 92.00 147 TRP A CA 1
ATOM 1155 C C . TRP A 1 147 ? 2.899 5.519 -17.970 1.00 92.00 147 TRP A C 1
ATOM 1157 O O . TRP A 1 147 ? 2.143 6.480 -18.113 1.00 92.00 147 TRP A O 1
ATOM 1167 N N . LEU A 1 148 ? 4.018 5.589 -17.253 1.00 87.25 148 LEU A N 1
ATOM 1168 C CA . LEU A 1 148 ? 4.475 6.808 -16.602 1.00 87.25 148 LEU A CA 1
ATOM 1169 C C . LEU A 1 148 ? 5.310 7.635 -17.589 1.00 87.25 148 LEU A C 1
ATOM 1171 O O . LEU A 1 148 ? 6.248 7.096 -18.193 1.00 87.25 148 LEU A O 1
ATOM 1175 N N . PRO A 1 149 ? 4.994 8.928 -17.775 1.00 80.69 149 PRO A N 1
ATOM 1176 C CA . PRO A 1 149 ? 5.778 9.785 -18.648 1.00 80.69 149 PRO A CA 1
ATOM 1177 C C . PRO A 1 149 ? 7.192 9.928 -18.074 1.00 80.69 149 PRO A C 1
ATOM 1179 O O . PRO A 1 149 ? 7.368 10.376 -16.947 1.00 80.69 149 PRO A O 1
ATOM 1182 N N . GLY A 1 150 ? 8.206 9.541 -18.848 1.00 69.94 150 GLY A N 1
ATOM 1183 C CA . GLY A 1 150 ? 9.562 10.034 -18.609 1.00 69.94 150 GLY A CA 1
ATOM 1184 C C . GLY A 1 150 ? 9.676 11.470 -19.103 1.00 69.94 150 GLY A C 1
ATOM 1185 O O . GLY A 1 150 ? 8.886 11.868 -19.964 1.00 69.94 150 GLY A O 1
ATOM 1186 N N . ASP A 1 151 ? 10.649 12.229 -18.592 1.00 55.59 151 ASP A N 1
ATOM 1187 C CA . ASP A 1 151 ? 11.051 13.487 -19.223 1.00 55.59 151 ASP A CA 1
ATOM 1188 C C . ASP A 1 151 ? 11.214 13.221 -20.725 1.00 55.59 151 ASP A C 1
ATOM 1190 O O . ASP A 1 151 ? 12.114 12.492 -21.151 1.00 55.59 151 ASP A O 1
ATOM 1194 N N . ARG A 1 152 ? 10.312 13.771 -21.548 1.00 51.28 152 ARG A N 1
ATOM 1195 C CA . ARG A 1 152 ? 10.668 14.017 -22.942 1.00 51.28 152 ARG A CA 1
ATOM 1196 C C . ARG A 1 152 ? 11.880 14.948 -22.868 1.00 51.28 152 ARG A C 1
ATOM 1198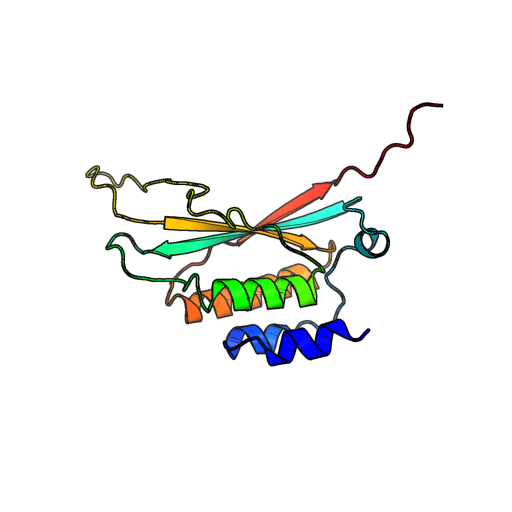 O O . ARG A 1 152 ? 11.784 15.943 -22.143 1.00 51.28 152 ARG A O 1
ATOM 1205 N N . PRO A 1 153 ? 12.989 14.682 -23.578 1.00 45.66 153 PRO A N 1
ATOM 1206 C CA . PRO A 1 153 ? 13.967 15.740 -23.775 1.00 45.66 153 PRO A CA 1
ATOM 1207 C C . PRO A 1 153 ? 13.218 16.960 -24.349 1.00 45.66 153 PRO A C 1
ATOM 1209 O O . PRO A 1 153 ? 12.259 16.766 -25.113 1.00 45.66 153 PRO A O 1
ATOM 1212 N N . PRO A 1 154 ? 13.564 18.197 -23.945 1.00 44.28 154 PRO A N 1
ATOM 1213 C CA . PRO A 1 154 ? 12.995 19.376 -24.587 1.00 44.28 154 PRO A CA 1
ATOM 1214 C C . PRO A 1 154 ? 13.186 19.237 -26.107 1.00 44.28 154 PRO A C 1
ATOM 1216 O O . PRO A 1 154 ? 14.199 18.668 -26.520 1.00 44.28 154 PRO A O 1
ATOM 1219 N N . PRO A 1 155 ? 12.213 19.666 -26.933 1.00 51.91 155 PRO A N 1
ATOM 1220 C CA . PRO A 1 155 ? 12.392 19.631 -28.379 1.00 51.91 155 PRO A CA 1
ATOM 1221 C C . PRO A 1 155 ? 13.684 20.377 -28.737 1.00 51.91 155 PRO A C 1
ATOM 1223 O O . PRO A 1 155 ? 13.903 21.476 -28.221 1.00 51.91 155 PRO A O 1
ATOM 1226 N N . GLU A 1 156 ? 14.535 19.728 -29.539 1.00 56.38 156 GLU A N 1
ATOM 1227 C CA . GLU A 1 156 ? 15.745 20.329 -30.124 1.00 56.38 156 GLU A CA 1
ATOM 1228 C C . GLU A 1 156 ? 15.411 21.566 -30.966 1.00 56.38 156 GLU A C 1
ATOM 1230 O O . GLU A 1 156 ? 14.358 21.557 -31.651 1.00 56.38 156 GLU A O 1
#

Mean predicted aligned error: 8.78 Å

Solvent-accessible surface area (backbone atoms only — not comparable to full-atom values): 8982 Å² total; per-residue (Å²): 142,69,65,65,70,59,48,61,78,67,40,80,52,68,66,60,52,57,50,76,60,44,57,80,70,86,36,34,41,78,40,48,81,74,77,40,72,41,47,75,29,30,39,36,40,38,52,44,51,34,21,38,60,86,52,48,80,35,39,44,78,86,54,51,50,53,30,48,50,44,48,40,32,66,51,28,75,38,66,50,68,58,62,99,55,102,56,70,74,46,83,60,55,69,65,51,100,82,62,63,63,34,58,38,35,51,46,49,40,37,37,54,23,38,84,49,70,61,45,55,54,35,51,54,53,47,43,55,38,48,20,61,71,41,70,36,97,70,64,55,68,48,79,45,86,43,78,36,72,54,87,70,75,77,86,129

Radius of gyration: 17.04 Å; Cα contacts (8 Å, |Δi|>4): 261; chains: 1; bounding box: 54×32×46 Å

Foldseek 3Di:
DPLLVVLLVQQPQPLLSVLLPPPVDQWADPCCVVPWDFFKKKKKKWKDKCADLQRDGQADPVHRVVNVQSSLCSRHVGKDKQDPDPPQ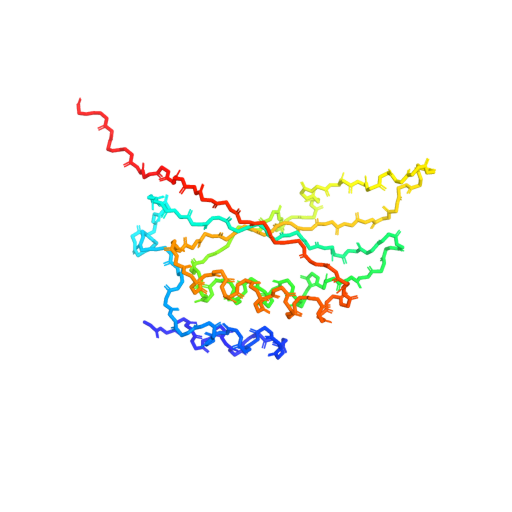SDPPFPQDPVRPRRPIGMIMMMGITDPDVSNVVSVVSVQVSSCVSRVHPGIDMDIDIDGDDDPDPPDD

Sequence (156 aa):
MRATKTAAASITSPELARLLHVPPEDLWLPSLRNRQLSGRAYRYTLVLPLLDGQGNEVFSSTRDIPDLNRLLNARFLGSTNTSDTPKPPLLGYWLGEEGSAGMERNMSITVYSRVIDEADLFFEYLKAALKNIGKQQEVLIERVDVWLPGDRPPPE

Secondary structure (DSSP, 8-state):
--HHHHHHTT---HHHHHTTSSS-S--S-GGGGGT---EEEEEEEEEEEEE-TTS-BSS-TTTHHHHHHHHHHHHHS--EES-SSSS-S-------TT------EEEEEEEEE-SSHHHHHHHHHHHHHHHHHTT-S--EEEEEEEEEPP-PPPP-

pLDDT: mean 80.01, std 18.13, range [33.28, 97.25]

Nearest PDB structures (foldseek):
  5tp4-assembly1_B  TM=4.490E-01  e=6.568E-02  Burkholderia ambifaria MC40-6
  5tp4-assembly1_A  TM=4.056E-01  e=7.922E-02  Burkholderia ambifaria MC40-6
  3n5f-assembly1_B  TM=3.806E-01  e=1.227E-01  Geobacillus stearothermophilus
  6c0d-assembly1_A-2  TM=3.299E-01  e=2.023E-01  Paraburkholderia phymatum STM815
  5thw-assembly2_D  TM=3.605E-01  e=4.022E-01  Burkholderia multivorans ATCC 17616